Protein AF-A0A401TQ60-F1 (afdb_monomer)

Foldseek 3Di:
DDDDDDDDPPPCPLVVVLVVQLVVCQVPPDPPSDDDDDDDPVVVVVSQVVNCVVCVVPPDDDDDD

Solvent-accessible surface area (backbone atoms only — not comparable to full-atom values): 4483 Å² total; per-residue (Å²): 134,90,83,86,87,86,79,63,91,93,71,52,67,66,55,69,56,43,51,63,51,51,52,52,37,69,79,52,78,60,84,90,75,77,85,87,87,66,97,44,71,69,59,46,50,58,50,44,53,50,49,40,65,76,28,56,94,74,71,60,79,81,83,84,136

Mean predicted aligned error: 3.86 Å

Secondary structure (DSSP, 8-sta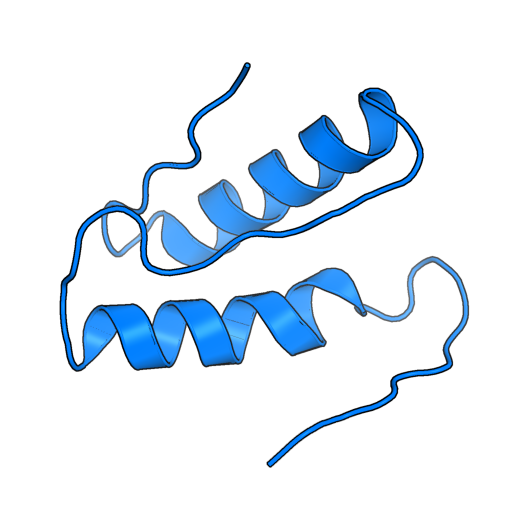te):
--------TTS-HHHHHHHHHHHHHHHS--TT------SSHHHHHHHHHHHHHHHGGGT--PPP-

pLDDT: mean 89.94, std 7.17, range [53.09, 95.44]

Radius of gyration: 11.92 Å; Cα contacts (8 Å, |Δi|>4): 24; chains: 1; bounding box: 30×25×28 Å

Organism: Chiloscyllium punctatum (NCBI:txid137246)

InterPro domains:
  IPR011545 DEAD/DEAH-box helicase domain [PF00270] (1-61)
  IPR014001 Helicase superfamily 1/2, ATP-binding domain [PS51192] (1-65)
  IPR027417 P-loop containing nucleoside triphosphate hydrolase [G3DSA:3.40.50.300] (1-65)
  IPR027417 P-loop containing nucleoside triphosphate hydrolase [SSF52540] (1-63)
  IPR050079 DEAD box RNA helicase [PTHR47959] (1-61)

Structure (mmCIF, N/CA/C/O backbone):
data_AF-A0A401TQ60-F1
#
_entry.id   AF-A0A401TQ60-F1
#
loop_
_atom_site.group_PDB
_atom_site.id
_atom_site.type_symbol
_atom_site.label_atom_id
_atom_site.label_alt_id
_atom_site.label_comp_id
_atom_site.label_asym_id
_atom_site.label_entity_id
_atom_site.label_seq_id
_atom_site.pdbx_PDB_ins_code
_atom_site.Cartn_x
_atom_site.Cartn_y
_atom_site.Cartn_z
_atom_site.occupancy
_atom_site.B_iso_or_equiv
_atom_site.auth_seq_id
_atom_site.auth_comp_id
_atom_site.auth_asym_id
_atom_site.auth_atom_id
_atom_site.pdbx_PDB_model_num
ATOM 1 N N . ARG A 1 1 ? -11.239 -12.614 -5.754 1.00 80.44 1 ARG A N 1
ATOM 2 C CA . ARG A 1 1 ? -10.694 -13.128 -7.031 1.00 80.44 1 ARG A CA 1
ATOM 3 C C . ARG A 1 1 ? -9.220 -12.827 -6.990 1.00 80.44 1 ARG A C 1
ATOM 5 O O . ARG A 1 1 ? -8.888 -11.694 -6.661 1.00 80.44 1 ARG A O 1
ATOM 12 N N . ASP A 1 2 ? -8.390 -13.808 -7.290 1.00 89.69 2 ASP A N 1
ATOM 13 C CA . ASP A 1 2 ? -6.945 -13.620 -7.253 1.00 89.69 2 ASP A CA 1
ATOM 14 C C . ASP A 1 2 ? -6.498 -12.988 -8.569 1.00 89.69 2 ASP A C 1
ATOM 16 O O . ASP A 1 2 ? -7.068 -13.269 -9.627 1.00 89.69 2 ASP A O 1
ATOM 20 N N . ILE A 1 3 ? -5.542 -12.066 -8.490 1.00 90.06 3 ILE A N 1
ATOM 21 C CA . ILE A 1 3 ? -5.110 -11.240 -9.618 1.00 90.06 3 ILE A CA 1
ATOM 22 C C . ILE A 1 3 ? -3.595 -11.341 -9.740 1.00 90.06 3 ILE A C 1
ATOM 24 O O . ILE A 1 3 ? -2.877 -11.235 -8.748 1.00 90.06 3 ILE A O 1
ATOM 28 N N . ILE A 1 4 ? -3.118 -11.492 -10.974 1.00 88.12 4 ILE A N 1
ATOM 29 C CA . ILE A 1 4 ? -1.703 -11.378 -11.326 1.00 88.12 4 ILE A CA 1
ATOM 30 C C . ILE A 1 4 ? -1.558 -10.151 -12.224 1.00 88.12 4 ILE A C 1
ATOM 32 O O . ILE A 1 4 ? -2.163 -10.084 -13.292 1.00 88.12 4 ILE A O 1
ATOM 36 N N . GLY A 1 5 ? -0.778 -9.169 -11.773 1.00 84.06 5 GLY A N 1
ATOM 37 C CA . GLY A 1 5 ? -0.489 -7.953 -12.526 1.00 84.06 5 GLY A CA 1
ATOM 38 C C . GLY A 1 5 ? 0.936 -7.966 -13.067 1.00 84.06 5 GLY A C 1
ATOM 39 O O . GLY A 1 5 ? 1.886 -8.016 -12.289 1.00 84.06 5 GLY A O 1
ATOM 40 N N . LEU A 1 6 ? 1.086 -7.865 -14.388 1.00 86.62 6 LEU A N 1
ATOM 41 C CA . LEU A 1 6 ? 2.363 -7.595 -15.046 1.00 86.62 6 LEU A CA 1
ATOM 42 C C . LEU A 1 6 ? 2.311 -6.186 -15.633 1.00 86.62 6 LEU A C 1
ATOM 44 O O . LEU A 1 6 ? 1.420 -5.872 -16.415 1.00 86.62 6 LEU A O 1
ATOM 48 N N . ALA A 1 7 ? 3.258 -5.338 -15.255 1.00 84.81 7 ALA A N 1
ATOM 49 C CA . ALA A 1 7 ? 3.403 -4.013 -15.847 1.00 84.81 7 ALA A CA 1
ATOM 50 C C . ALA A 1 7 ? 4.845 -3.525 -15.679 1.00 84.81 7 ALA A C 1
ATOM 52 O O . ALA A 1 7 ? 5.632 -4.147 -14.960 1.00 84.81 7 ALA A O 1
ATOM 53 N N . GLU A 1 8 ? 5.178 -2.370 -16.242 1.00 84.75 8 GLU A N 1
ATOM 54 C CA . GLU A 1 8 ? 6.488 -1.719 -16.101 1.00 84.75 8 GLU A CA 1
ATOM 55 C C . GLU A 1 8 ? 6.552 -0.816 -14.858 1.00 84.75 8 GLU A C 1
ATOM 57 O O . GLU A 1 8 ? 5.525 -0.508 -14.243 1.00 84.75 8 GLU A O 1
ATOM 62 N N . THR A 1 9 ? 7.743 -0.426 -14.407 1.00 80.06 9 THR A N 1
ATOM 63 C CA . THR A 1 9 ? 7.887 0.562 -13.321 1.00 80.06 9 THR A CA 1
ATOM 64 C C . THR A 1 9 ? 7.261 1.897 -13.737 1.00 80.06 9 THR A C 1
ATOM 66 O O . THR A 1 9 ? 7.320 2.271 -14.900 1.00 80.06 9 THR A O 1
ATOM 69 N N . GLY A 1 10 ? 6.608 2.599 -12.805 1.00 78.88 10 GLY A N 1
ATOM 70 C CA . GLY A 1 10 ? 5.922 3.867 -13.099 1.00 78.88 10 GLY A CA 1
ATOM 71 C C . GLY A 1 10 ? 4.510 3.732 -13.692 1.00 78.88 10 GLY A C 1
ATOM 72 O O . GLY A 1 10 ? 3.812 4.727 -13.816 1.00 78.88 10 GLY A O 1
ATOM 73 N N . SER A 1 11 ? 4.032 2.514 -13.969 1.00 82.94 11 SER A N 1
ATOM 74 C CA . SER A 1 11 ? 2.675 2.258 -14.502 1.00 82.94 11 SER A CA 1
ATOM 75 C C . SER A 1 11 ? 1.534 2.323 -13.471 1.00 82.94 11 SER A C 1
ATOM 77 O O . SER A 1 11 ? 0.397 1.987 -13.786 1.00 82.94 11 SER A O 1
ATOM 79 N N . GLY A 1 12 ? 1.815 2.702 -12.220 1.00 87.12 12 GLY A N 1
ATOM 80 C CA . GLY A 1 12 ? 0.789 2.791 -11.172 1.00 87.12 12 GLY A CA 1
ATOM 81 C C . GLY A 1 12 ? 0.394 1.459 -10.519 1.00 87.12 12 GLY A C 1
ATOM 82 O O . GLY A 1 12 ? -0.654 1.385 -9.880 1.00 87.12 12 GLY A O 1
ATOM 83 N N . LYS A 1 13 ? 1.231 0.411 -10.613 1.00 91.06 13 LYS A N 1
ATOM 84 C CA . LYS A 1 13 ? 0.972 -0.899 -9.973 1.00 91.06 13 LYS A CA 1
ATOM 85 C C . LYS A 1 13 ? 0.607 -0.797 -8.493 1.00 91.06 13 LYS A C 1
ATOM 87 O O . LYS A 1 13 ? -0.295 -1.501 -8.055 1.00 91.06 13 LYS A O 1
ATOM 92 N N . THR A 1 14 ? 1.271 0.084 -7.744 1.00 91.62 14 THR A N 1
ATOM 93 C CA . THR A 1 14 ? 0.984 0.279 -6.318 1.00 91.62 14 THR A CA 1
ATOM 94 C C . THR A 1 14 ? -0.449 0.739 -6.095 1.00 91.62 14 THR A C 1
ATOM 96 O O . THR A 1 14 ? -1.167 0.122 -5.319 1.00 91.62 14 THR A O 1
ATOM 99 N N . GLY A 1 15 ? -0.913 1.745 -6.842 1.00 92.62 15 GLY A N 1
ATOM 100 C CA . GLY A 1 15 ? -2.305 2.198 -6.779 1.00 92.62 15 GLY A CA 1
ATOM 101 C C . GLY A 1 15 ? -3.302 1.111 -7.186 1.00 92.62 15 GLY A C 1
ATOM 102 O O . GLY A 1 15 ? -4.354 0.987 -6.565 1.00 92.62 15 GLY A O 1
ATOM 103 N N . ALA A 1 16 ? -2.947 0.279 -8.171 1.00 93.56 16 ALA A N 1
ATOM 104 C CA . ALA A 1 16 ? -3.818 -0.779 -8.678 1.00 93.56 16 ALA A CA 1
ATOM 105 C C . ALA A 1 16 ? -4.203 -1.82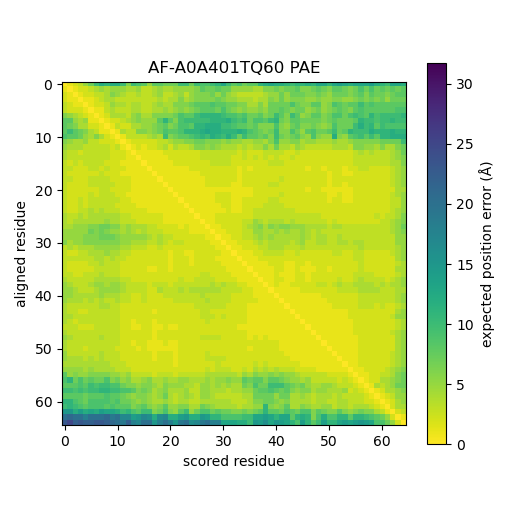2 -7.614 1.00 93.56 16 ALA A C 1
ATOM 107 O O . ALA A 1 16 ? -5.318 -2.335 -7.661 1.00 93.56 16 ALA A O 1
ATOM 108 N N . PHE A 1 17 ? -3.324 -2.116 -6.648 1.00 93.81 17 PHE A N 1
ATOM 109 C CA . PHE A 1 17 ? -3.681 -2.962 -5.504 1.00 93.81 17 PHE A CA 1
ATOM 110 C C . PHE A 1 17 ? -4.009 -2.164 -4.233 1.00 93.81 17 PHE A C 1
ATOM 112 O O . PHE A 1 17 ? -4.833 -2.618 -3.446 1.00 93.81 17 PHE A O 1
ATOM 119 N N . ALA A 1 18 ? -3.436 -0.974 -4.028 1.00 94.62 18 ALA A N 1
ATOM 120 C CA . ALA A 1 18 ? -3.698 -0.160 -2.840 1.00 94.62 18 ALA A CA 1
ATOM 121 C C . ALA A 1 18 ? -5.135 0.374 -2.800 1.00 94.62 18 ALA A C 1
ATOM 123 O O . ALA A 1 18 ? -5.807 0.227 -1.785 1.00 94.62 18 ALA A O 1
ATOM 124 N N . LEU A 1 19 ? -5.642 0.938 -3.900 1.00 94.81 19 LEU A N 1
ATOM 125 C CA . LEU A 1 19 ? -6.996 1.501 -3.961 1.00 94.81 19 LEU A CA 1
ATOM 126 C C . LEU A 1 19 ? -8.097 0.490 -3.600 1.00 94.81 19 LEU A C 1
ATOM 128 O O . LEU A 1 19 ? -8.897 0.805 -2.720 1.00 94.81 19 LEU A O 1
ATOM 132 N N . PRO A 1 20 ? -8.152 -0.724 -4.189 1.00 95.19 20 PRO A N 1
ATOM 133 C CA . PRO A 1 20 ? -9.175 -1.692 -3.800 1.00 95.19 20 PRO A CA 1
ATOM 134 C C . PRO A 1 20 ? -9.013 -2.183 -2.353 1.00 95.19 20 PRO A C 1
ATOM 136 O O . PRO A 1 20 ? -10.017 -2.444 -1.694 1.00 95.19 20 PRO A O 1
ATOM 139 N N . ILE A 1 21 ? -7.784 -2.269 -1.823 1.00 95.44 21 ILE A N 1
ATOM 140 C CA . ILE A 1 21 ? -7.549 -2.601 -0.406 1.00 95.44 21 ILE A CA 1
ATOM 141 C C . ILE A 1 21 ? -8.104 -1.500 0.506 1.00 95.44 21 ILE A C 1
ATOM 143 O O . ILE A 1 21 ? -8.826 -1.798 1.454 1.00 95.44 21 ILE A O 1
ATOM 147 N N . LEU A 1 22 ? -7.795 -0.234 0.212 1.00 94.94 22 LEU A N 1
ATOM 148 C CA . LEU A 1 22 ? -8.259 0.923 0.980 1.00 94.94 22 LEU A CA 1
ATOM 149 C C . LEU A 1 22 ? -9.783 1.069 0.916 1.00 94.94 22 LEU A C 1
ATOM 151 O O . LEU A 1 22 ? -10.414 1.325 1.937 1.00 94.94 22 LEU A O 1
ATOM 155 N N . GLN A 1 23 ? -10.382 0.847 -0.256 1.00 95.31 23 GLN A N 1
ATOM 156 C CA . GLN A 1 23 ? -11.834 0.843 -0.419 1.00 95.31 23 GLN A CA 1
ATOM 157 C C . GLN A 1 23 ? -12.491 -0.257 0.426 1.00 95.31 23 GLN A C 1
ATOM 159 O O . GLN A 1 23 ? -13.460 0.001 1.135 1.00 95.31 23 GLN A O 1
ATOM 164 N N . ALA A 1 24 ? -11.949 -1.475 0.406 1.00 94.94 24 ALA A N 1
ATOM 165 C CA . ALA A 1 24 ? -12.486 -2.565 1.215 1.00 94.94 24 ALA A CA 1
ATOM 166 C C . ALA A 1 24 ? -12.325 -2.300 2.725 1.00 94.94 24 ALA A C 1
ATOM 168 O O . ALA A 1 24 ? -13.225 -2.611 3.508 1.00 94.94 24 ALA A O 1
ATOM 169 N N . LEU A 1 25 ? -11.212 -1.680 3.133 1.00 94.19 25 LEU A N 1
ATOM 170 C CA . LEU A 1 25 ? -10.978 -1.271 4.518 1.00 94.19 25 LEU A CA 1
ATOM 171 C C . LEU A 1 25 ? -11.945 -0.165 4.970 1.00 94.19 25 LEU A C 1
ATOM 173 O O . LEU A 1 25 ? -12.385 -0.178 6.116 1.00 94.19 25 LEU A O 1
ATOM 177 N N . LEU A 1 26 ? -12.301 0.766 4.082 1.00 93.69 26 LEU A N 1
ATOM 178 C CA . LEU A 1 26 ? -13.315 1.794 4.336 1.00 93.69 26 LEU A CA 1
ATOM 179 C C . LEU A 1 26 ? -14.691 1.197 4.614 1.00 93.69 26 LEU A C 1
ATOM 181 O O . LEU A 1 26 ? -15.376 1.615 5.544 1.00 93.69 26 LEU A O 1
ATOM 185 N N . GLU A 1 27 ? -15.095 0.222 3.803 1.00 95.19 27 GLU A N 1
ATOM 186 C CA . GLU A 1 27 ? -16.386 -0.449 3.949 1.00 95.19 27 GLU A CA 1
ATOM 187 C C . GLU A 1 27 ? -16.442 -1.304 5.222 1.00 95.19 27 GLU A C 1
ATOM 189 O O . GLU A 1 27 ? -17.500 -1.430 5.843 1.00 95.19 27 GLU A O 1
ATOM 194 N N . LYS A 1 28 ? -15.311 -1.905 5.618 1.00 94.69 28 LYS A N 1
ATOM 195 C CA . LYS A 1 28 ? -15.201 -2.783 6.791 1.00 94.69 28 LYS A CA 1
ATOM 196 C C . LYS A 1 28 ? -13.904 -2.515 7.566 1.00 94.69 28 LYS A C 1
ATOM 198 O O . LYS A 1 28 ? -12.932 -3.258 7.405 1.00 94.69 28 LYS A O 1
ATOM 203 N N . PRO A 1 29 ? -13.887 -1.497 8.445 1.00 92.31 29 PRO A N 1
ATOM 204 C CA . PRO A 1 29 ? -12.698 -1.144 9.211 1.00 92.31 29 PRO A CA 1
ATOM 205 C C . PRO A 1 29 ? -12.202 -2.303 10.081 1.00 92.31 29 PRO A C 1
ATOM 207 O O . PRO A 1 29 ? -12.906 -2.783 10.970 1.00 92.31 29 PRO A O 1
ATOM 210 N N . GLN A 1 30 ? -10.963 -2.736 9.849 1.00 92.94 30 GLN A N 1
ATOM 211 C CA . GLN A 1 30 ? -10.328 -3.818 10.596 1.00 92.94 30 GLN A CA 1
ATOM 212 C C . GLN A 1 30 ? -8.835 -3.536 10.782 1.00 92.94 30 GLN A C 1
ATOM 214 O O . GLN A 1 30 ? -8.156 -3.037 9.886 1.00 92.94 30 GLN A O 1
ATOM 219 N N . ARG A 1 31 ? -8.293 -3.889 11.951 1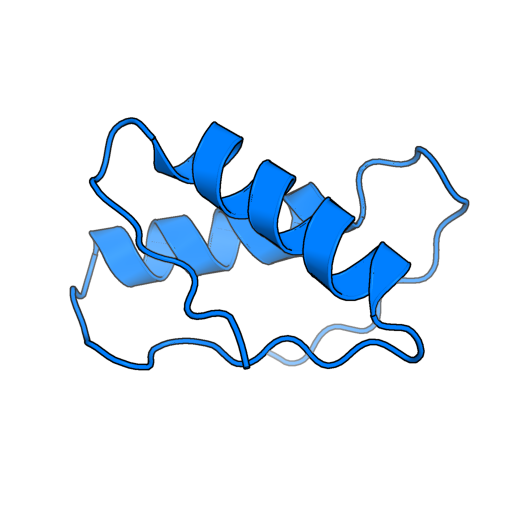.00 90.81 31 ARG A N 1
ATOM 220 C CA . ARG A 1 31 ? -6.838 -3.890 12.165 1.00 90.81 31 ARG A CA 1
ATOM 221 C C . ARG A 1 31 ? -6.194 -5.060 11.419 1.00 90.81 31 ARG A C 1
ATOM 223 O O . ARG A 1 31 ? -6.807 -6.119 11.312 1.00 90.81 31 ARG A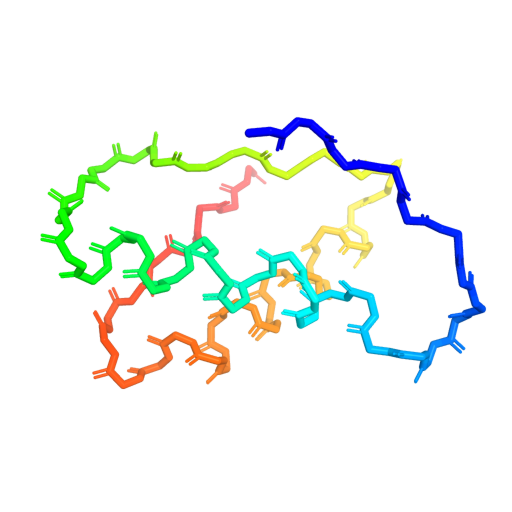 O 1
ATOM 230 N N . LEU A 1 32 ? -4.948 -4.874 10.970 1.00 91.12 32 LEU A N 1
ATOM 231 C CA . LEU A 1 32 ? -4.164 -5.903 10.267 1.00 91.12 32 LEU A CA 1
ATOM 232 C C . LEU A 1 32 ? -4.923 -6.489 9.059 1.00 91.12 32 LEU A C 1
ATOM 234 O O . LEU A 1 32 ? -5.074 -7.699 8.927 1.00 91.12 32 LEU A O 1
ATOM 238 N N . PHE A 1 33 ? -5.461 -5.609 8.211 1.00 94.12 33 PHE A N 1
ATOM 239 C CA . PHE A 1 33 ? -6.356 -5.984 7.112 1.00 94.12 33 PHE A CA 1
ATOM 240 C C . PHE A 1 33 ? -5.630 -6.528 5.873 1.00 94.12 33 PHE A C 1
ATOM 242 O O . PHE A 1 33 ? -6.153 -7.403 5.187 1.00 94.12 33 PHE A O 1
ATOM 249 N N . ALA A 1 34 ? -4.430 -6.024 5.582 1.00 94.12 34 ALA A N 1
ATOM 250 C CA . ALA A 1 34 ? -3.658 -6.404 4.405 1.00 94.12 34 ALA A CA 1
ATOM 251 C C . ALA A 1 34 ? -2.175 -6.575 4.746 1.00 94.12 34 ALA A C 1
ATOM 253 O O . ALA A 1 34 ? -1.646 -5.880 5.613 1.00 94.12 34 ALA A O 1
ATOM 254 N N . LEU A 1 35 ? -1.514 -7.485 4.028 1.00 95.19 35 LEU A N 1
ATOM 255 C CA . LEU A 1 35 ? -0.072 -7.707 4.073 1.00 95.19 35 LEU A CA 1
ATOM 256 C C . LEU A 1 35 ? 0.485 -7.552 2.659 1.00 95.19 35 LEU A C 1
ATOM 258 O O . LEU A 1 35 ? 0.064 -8.261 1.745 1.00 95.19 35 LEU A O 1
ATOM 262 N N . VAL A 1 36 ? 1.440 -6.640 2.491 1.00 94.06 36 VAL A N 1
ATOM 263 C CA . VAL A 1 36 ? 2.159 -6.450 1.230 1.00 94.06 36 VAL A CA 1
ATOM 264 C C . VAL A 1 36 ? 3.582 -6.961 1.412 1.00 94.06 36 VAL A C 1
ATOM 266 O O . VAL A 1 36 ? 4.310 -6.481 2.276 1.00 94.06 36 VAL A O 1
ATOM 269 N N . LEU A 1 37 ? 3.971 -7.948 0.605 1.00 94.69 37 LEU A N 1
ATOM 270 C CA . LEU A 1 37 ? 5.323 -8.501 0.594 1.00 94.69 37 LEU A CA 1
ATOM 271 C C . LEU A 1 37 ? 6.105 -7.916 -0.578 1.00 94.69 37 LEU A C 1
ATOM 273 O O . 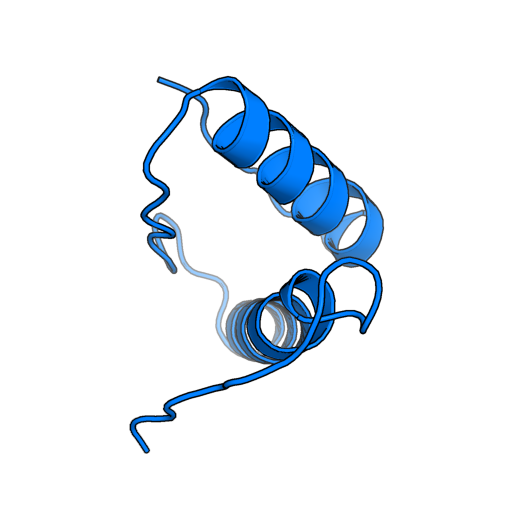LEU A 1 37 ? 5.593 -7.807 -1.691 1.00 94.69 37 LEU A O 1
ATOM 277 N N . THR A 1 38 ? 7.356 -7.552 -0.330 1.00 93.44 38 THR A N 1
ATOM 278 C CA . THR A 1 38 ? 8.238 -6.922 -1.313 1.00 93.44 38 THR A CA 1
ATOM 279 C C . THR A 1 38 ? 9.683 -7.353 -1.054 1.00 93.44 38 THR A C 1
ATOM 281 O O . THR A 1 38 ? 10.023 -7.637 0.098 1.00 93.44 38 THR A O 1
ATOM 284 N N . PRO A 1 39 ? 10.539 -7.470 -2.088 1.00 94.31 39 PRO A N 1
ATOM 285 C CA . PRO A 1 39 ? 11.864 -8.069 -1.927 1.00 94.31 39 PRO A CA 1
ATOM 286 C C . PRO A 1 39 ? 12.873 -7.194 -1.172 1.00 94.31 39 PRO A C 1
ATOM 288 O O . PRO A 1 39 ? 13.885 -7.724 -0.718 1.00 94.31 39 PRO A O 1
ATOM 291 N N . THR A 1 40 ? 12.645 -5.881 -1.042 1.00 94.00 40 THR A N 1
ATOM 292 C CA . THR A 1 40 ? 13.589 -4.966 -0.375 1.00 94.00 40 THR A CA 1
ATOM 293 C C . THR A 1 40 ? 12.890 -3.983 0.561 1.00 94.00 40 THR A C 1
ATOM 295 O O . THR A 1 40 ? 11.712 -3.659 0.384 1.00 94.00 40 THR A O 1
ATOM 298 N N . ARG A 1 41 ? 13.627 -3.481 1.563 1.00 94.06 41 ARG A N 1
ATOM 299 C CA . ARG A 1 41 ? 13.107 -2.507 2.539 1.00 94.06 41 ARG A CA 1
ATOM 300 C C . ARG A 1 41 ? 12.772 -1.170 1.882 1.00 94.06 41 ARG A C 1
ATOM 302 O O . ARG A 1 41 ? 11.779 -0.548 2.232 1.00 94.06 41 ARG A O 1
ATOM 309 N N . GLU A 1 42 ? 13.562 -0.758 0.900 1.00 93.19 42 GLU A N 1
ATOM 310 C CA . GLU A 1 42 ? 13.372 0.483 0.149 1.00 93.19 42 GLU A CA 1
ATOM 311 C C . GLU A 1 42 ? 12.044 0.458 -0.612 1.00 93.19 42 GLU A C 1
ATOM 313 O O . GLU A 1 42 ? 11.292 1.430 -0.586 1.00 93.19 4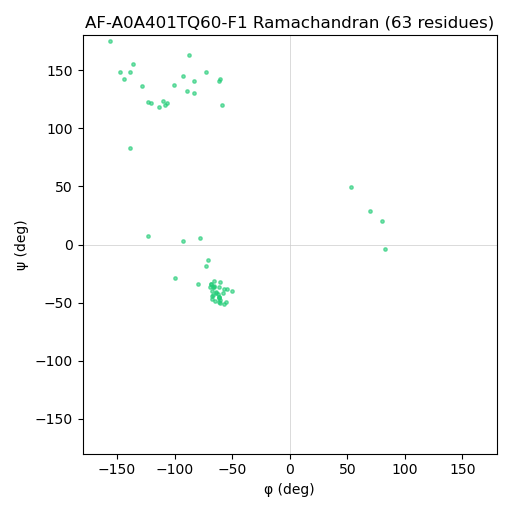2 GLU A O 1
ATOM 318 N N . LEU A 1 43 ? 11.707 -0.677 -1.234 1.00 91.62 43 LEU A N 1
ATOM 319 C CA . LEU A 1 43 ? 10.414 -0.840 -1.892 1.00 91.62 43 LEU A CA 1
ATOM 320 C C . LEU A 1 43 ? 9.263 -0.888 -0.882 1.00 91.62 43 LEU A C 1
ATOM 322 O O . LEU A 1 43 ? 8.179 -0.398 -1.187 1.00 91.62 43 LEU A O 1
ATOM 326 N N . ALA A 1 44 ? 9.474 -1.460 0.308 1.00 93.00 44 ALA A N 1
ATOM 327 C CA . ALA A 1 44 ? 8.463 -1.456 1.367 1.00 93.00 44 ALA A CA 1
ATOM 328 C C . ALA A 1 44 ? 8.128 -0.028 1.798 1.00 93.00 44 ALA A C 1
ATOM 330 O O . ALA A 1 44 ? 6.953 0.324 1.868 1.00 93.00 44 ALA A O 1
ATOM 331 N N . PHE A 1 45 ? 9.156 0.797 1.996 1.00 93.06 45 PHE A N 1
ATOM 332 C CA . PHE A 1 45 ? 9.004 2.203 2.348 1.00 93.06 45 PHE A CA 1
ATOM 333 C C . PHE A 1 45 ? 8.252 2.979 1.261 1.00 93.06 45 PHE A C 1
ATOM 335 O O . PHE A 1 45 ? 7.234 3.602 1.542 1.00 93.06 45 PHE A O 1
ATOM 342 N N . GLN A 1 46 ? 8.666 2.840 -0.003 1.00 92.44 46 GLN A N 1
ATOM 343 C CA . GLN A 1 46 ? 7.977 3.479 -1.129 1.00 92.44 46 GLN A CA 1
ATOM 344 C C . GLN A 1 46 ? 6.503 3.072 -1.219 1.00 92.44 46 GLN A C 1
ATOM 346 O O . GLN A 1 46 ? 5.643 3.905 -1.485 1.00 92.44 46 GLN A O 1
ATOM 351 N N . ILE A 1 47 ? 6.186 1.792 -1.009 1.00 93.62 47 ILE A N 1
ATOM 352 C CA . ILE A 1 47 ? 4.796 1.325 -0.999 1.00 93.62 47 ILE A CA 1
ATOM 353 C C . ILE A 1 47 ? 4.039 1.920 0.195 1.00 93.62 47 ILE A C 1
ATOM 355 O O . ILE A 1 47 ? 2.916 2.382 0.005 1.00 93.62 47 ILE A O 1
ATOM 359 N N . SER A 1 48 ? 4.642 1.946 1.386 1.00 93.69 48 SER A N 1
ATOM 360 C CA . SER A 1 48 ? 4.058 2.537 2.598 1.00 93.69 48 SER A CA 1
ATOM 361 C C . SER A 1 48 ? 3.657 3.996 2.374 1.00 93.69 48 SER A C 1
ATOM 363 O O . SER A 1 48 ? 2.496 4.349 2.573 1.00 93.69 48 SER A O 1
ATOM 365 N N . GLU A 1 49 ? 4.561 4.814 1.826 1.00 93.12 49 GLU A N 1
ATOM 366 C CA . GLU A 1 49 ? 4.280 6.216 1.490 1.00 93.12 49 GLU A CA 1
ATOM 367 C C . GLU A 1 49 ? 3.089 6.357 0.530 1.00 93.12 49 GLU A C 1
ATOM 369 O O . GLU A 1 49 ? 2.263 7.256 0.683 1.00 93.12 49 GLU A O 1
ATOM 374 N N . GLN A 1 50 ? 2.951 5.453 -0.449 1.00 93.62 50 GLN A N 1
ATOM 375 C CA . GLN A 1 50 ? 1.794 5.464 -1.351 1.00 93.62 50 GLN A CA 1
ATOM 376 C C . GLN A 1 50 ? 0.491 5.105 -0.627 1.00 93.62 50 GLN A C 1
ATOM 378 O O . GLN A 1 50 ? -0.541 5.715 -0.903 1.00 93.62 50 GLN A O 1
ATOM 383 N N . PHE A 1 51 ? 0.510 4.138 0.295 1.00 94.44 51 PHE A N 1
ATOM 384 C CA . PHE A 1 51 ? -0.667 3.797 1.102 1.00 94.44 51 PHE A CA 1
ATOM 385 C C . PHE A 1 51 ? -1.088 4.952 2.006 1.00 94.44 51 PHE A C 1
ATOM 387 O O . PHE A 1 51 ? -2.281 5.231 2.106 1.00 94.44 51 PHE A O 1
ATOM 394 N N . GLU A 1 52 ? -0.134 5.642 2.624 1.00 93.38 52 GLU A N 1
ATOM 395 C CA . GLU A 1 52 ? -0.405 6.809 3.463 1.00 93.38 52 GLU A CA 1
ATOM 396 C C . GLU A 1 52 ? -0.931 7.982 2.641 1.00 93.38 52 GLU A C 1
ATOM 398 O O . GLU A 1 52 ? -1.931 8.589 3.016 1.00 93.38 52 GLU A O 1
ATOM 403 N N . ALA A 1 53 ? -0.329 8.266 1.482 1.00 93.38 53 ALA A N 1
ATOM 404 C CA . ALA A 1 53 ? -0.791 9.327 0.595 1.00 93.38 53 ALA A CA 1
ATOM 405 C C . ALA A 1 53 ? -2.233 9.077 0.120 1.00 93.38 53 ALA A C 1
ATOM 407 O O . ALA A 1 53 ? -3.099 9.945 0.267 1.00 93.38 53 ALA A O 1
ATOM 408 N N . LEU A 1 54 ? -2.511 7.873 -0.393 1.00 93.62 54 LEU A N 1
ATOM 409 C CA . LEU A 1 54 ? -3.832 7.485 -0.898 1.00 93.62 54 LEU A CA 1
ATOM 410 C C . LEU A 1 54 ? -4.874 7.341 0.225 1.00 93.62 54 LEU A C 1
ATOM 412 O O . LEU A 1 54 ? -6.039 7.684 0.036 1.00 93.62 54 LEU A O 1
ATOM 416 N N . GLY A 1 55 ? -4.464 6.839 1.391 1.00 92.88 55 GLY A N 1
ATOM 417 C CA . GLY A 1 55 ? -5.312 6.580 2.557 1.00 92.88 55 GLY A CA 1
ATOM 418 C C . GLY A 1 55 ? -5.391 7.729 3.568 1.00 92.88 55 GLY A C 1
ATOM 419 O O . GLY A 1 55 ? -6.048 7.588 4.602 1.00 92.88 55 GLY A O 1
ATOM 420 N N . SER A 1 56 ? -4.745 8.863 3.291 1.00 90.31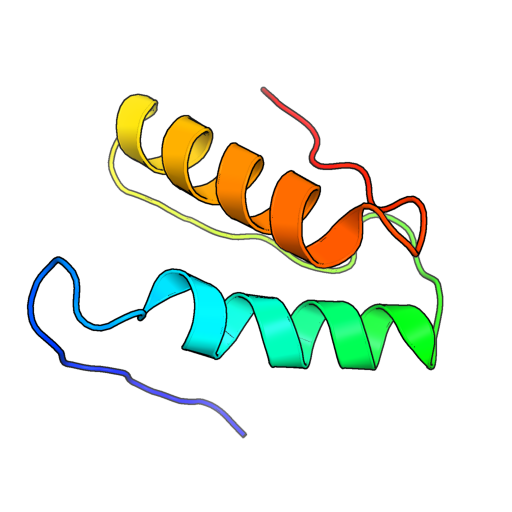 56 SER A N 1
ATOM 421 C CA . SER A 1 56 ? -4.630 10.011 4.205 1.00 90.31 56 SER A CA 1
ATOM 422 C C . SER A 1 56 ? -5.984 10.527 4.697 1.00 90.31 56 SER A C 1
ATOM 424 O O . SER A 1 56 ? -6.146 10.846 5.873 1.00 90.31 56 SER A O 1
ATOM 426 N N . SER A 1 57 ? -6.988 10.542 3.818 1.00 88.19 57 SER A N 1
ATOM 427 C CA . SER A 1 57 ? -8.344 11.017 4.126 1.00 88.19 57 SER A CA 1
ATOM 428 C C . SER A 1 57 ? -9.142 10.101 5.061 1.00 88.19 57 SER A C 1
ATOM 430 O O . SER A 1 57 ? -10.172 10.517 5.586 1.00 88.19 57 SER A O 1
ATOM 432 N N . ILE A 1 58 ? -8.678 8.870 5.286 1.00 86.50 58 ILE A N 1
ATOM 433 C CA . ILE A 1 58 ? -9.423 7.829 6.009 1.00 86.50 58 ILE A CA 1
ATOM 434 C C . ILE A 1 58 ? -8.667 7.275 7.221 1.00 86.50 58 ILE A C 1
ATOM 436 O O . ILE A 1 58 ? -9.118 6.324 7.857 1.00 86.50 58 ILE A O 1
ATOM 440 N N . GLY A 1 59 ? -7.526 7.881 7.564 1.00 85.25 59 GLY A N 1
ATOM 441 C CA . GLY A 1 59 ? -6.764 7.554 8.769 1.00 85.25 59 GLY A CA 1
ATOM 442 C C . GLY A 1 59 ? -6.087 6.183 8.735 1.00 85.25 59 GLY A C 1
ATOM 443 O O . GLY A 1 59 ? -5.904 5.566 9.788 1.00 85.25 59 GLY A O 1
ATOM 444 N N . VAL A 1 60 ? -5.732 5.690 7.543 1.00 87.88 60 VAL A N 1
ATOM 445 C CA . VAL A 1 60 ? -4.980 4.435 7.395 1.00 87.88 60 VAL A CA 1
ATOM 446 C C . VAL A 1 60 ? -3.621 4.554 8.0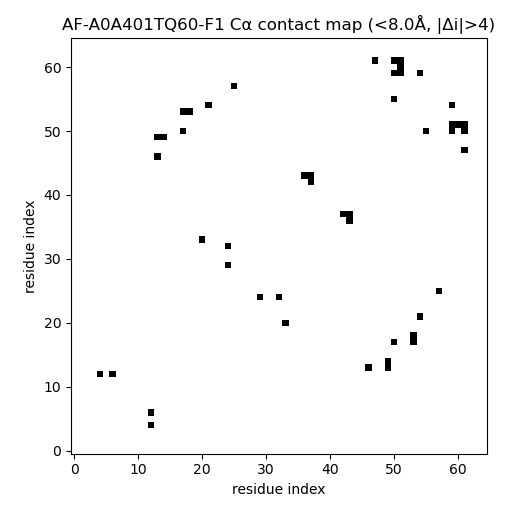73 1.00 87.88 60 VAL A C 1
ATOM 448 O O . VAL A 1 60 ? -2.961 5.586 7.998 1.00 87.88 60 VAL A O 1
ATOM 451 N N . LYS A 1 61 ? -3.206 3.469 8.731 1.00 86.44 61 LYS A N 1
ATOM 452 C CA . LYS A 1 61 ? -1.869 3.326 9.301 1.00 86.44 61 LYS A CA 1
ATOM 453 C C . LYS A 1 61 ? -1.179 2.119 8.687 1.00 86.44 61 LYS A C 1
ATOM 455 O O . LYS A 1 61 ? -1.672 0.998 8.818 1.00 86.44 61 LYS A O 1
ATOM 460 N N . SER A 1 62 ? -0.037 2.357 8.067 1.00 82.94 62 SER A N 1
ATOM 461 C CA . SER A 1 62 ? 0.964 1.347 7.734 1.00 82.94 62 SER A CA 1
ATOM 462 C C . SER A 1 62 ? 1.839 1.117 8.965 1.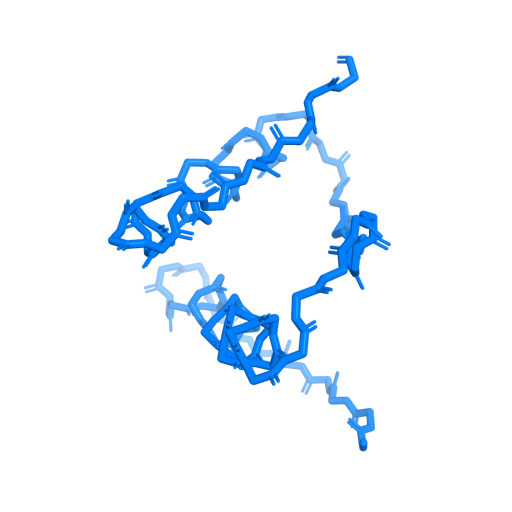00 82.94 62 SER A C 1
ATOM 464 O O . SER A 1 62 ? 2.279 2.064 9.610 1.00 82.94 62 SER A O 1
ATOM 466 N N . GLY A 1 63 ? 2.040 -0.144 9.343 1.00 76.38 63 GLY A N 1
ATOM 467 C CA . GLY A 1 63 ? 3.035 -0.501 10.351 1.00 76.38 63 GLY A CA 1
ATOM 468 C C . GLY A 1 63 ? 4.375 -0.762 9.676 1.00 76.38 63 GLY A C 1
ATOM 469 O O . GLY A 1 63 ? 4.420 -1.509 8.700 1.00 76.38 63 GLY A O 1
ATOM 470 N N . GLU A 1 64 ? 5.445 -0.177 10.204 1.00 65.75 64 GLU A N 1
ATOM 471 C CA . GLU A 1 64 ? 6.819 -0.525 9.841 1.00 65.75 64 GLU A CA 1
ATOM 472 C C . GLU A 1 64 ? 7.353 -1.597 10.806 1.00 65.75 64 GLU A C 1
ATOM 474 O O . GLU A 1 64 ? 6.984 -1.615 11.985 1.00 65.75 64 GLU A O 1
ATOM 479 N N . TYR A 1 65 ? 8.187 -2.507 10.291 1.00 53.09 65 TYR A N 1
ATOM 480 C CA . TYR A 1 65 ? 9.003 -3.416 11.106 1.00 53.09 65 TYR A CA 1
ATOM 481 C C . TYR A 1 65 ? 10.297 -2.730 11.541 1.00 53.09 65 TYR A C 1
ATOM 483 O O . TYR A 1 65 ? 10.971 -2.141 10.658 1.00 53.09 65 TYR A O 1
#

Sequence (65 aa):
RDIIGLAETGSGKTGAFALPILQALLEKPQRLFALVLTPTRELAFQISEQFEALGSSIGVKSGEY